Protein AF-A0A3R7AUS9-F1 (afdb_monomer_lite)

Secondary structure (DSSP, 8-state):
-----TT---EEEEEEETT-S--EEEEESSHHHHHHHHHHHT-S---TT--EEEEEETT---TTSPSEE---HHHHHHTTS-S-EEEEE-TTT--EEEEEEETTEEEEHHHHHHHHHHHHHHTS----------

Sequence (134 aa):
MLRIIDNMNKRGYFVHNSGEWCGFAVVATSAKEAKKIIHDSGELPVGDWSDIRAHWVRSAKVDDLPIGIVTDGRDALVRGIYGALEKYPCDECGKERDVICYNGRVLCSRCIEKEYRRHDMSSNSGSVTLERGD

Foldseek 3Di:
DDDPPQDLPKFWKFKDWVPDPDTFIFIDSDFVLRQVLCVVVCPDPDDPPTDIGIDTDHQFDPSPPDGHTDPPVLNCQLSPSDQWDAQDQFPPPRGGGIWHQDPSGTHDPVVVVVVVVVVVVVVPPPDDPDDDDD

Radius of gyration: 21.48 Å; chains: 1; bounding box: 40×29×88 Å

Structure (mmCIF, N/CA/C/O backbone):
data_AF-A0A3R7AUS9-F1
#
_entry.id   AF-A0A3R7AUS9-F1
#
loop_
_atom_site.group_PDB
_atom_site.id
_atom_site.type_symbol
_atom_site.label_atom_id
_atom_site.label_alt_id
_atom_site.label_comp_id
_atom_site.label_asym_id
_atom_site.label_entity_id
_atom_site.label_seq_id
_atom_site.pdbx_PDB_ins_code
_atom_site.Cartn_x
_atom_site.Cartn_y
_atom_site.Cartn_z
_atom_site.occupancy
_atom_site.B_iso_or_equiv
_atom_site.auth_seq_id
_atom_site.auth_comp_id
_atom_site.auth_asym_id
_atom_site.auth_atom_id
_atom_site.pdbx_PDB_model_num
ATOM 1 N N . MET A 1 1 ? -25.673 -17.881 13.064 1.00 43.53 1 MET A N 1
ATOM 2 C CA . MET A 1 1 ? -25.590 -16.443 13.400 1.00 43.53 1 MET A CA 1
ATOM 3 C C . MET A 1 1 ? -24.328 -15.888 12.736 1.00 43.53 1 MET A C 1
ATOM 5 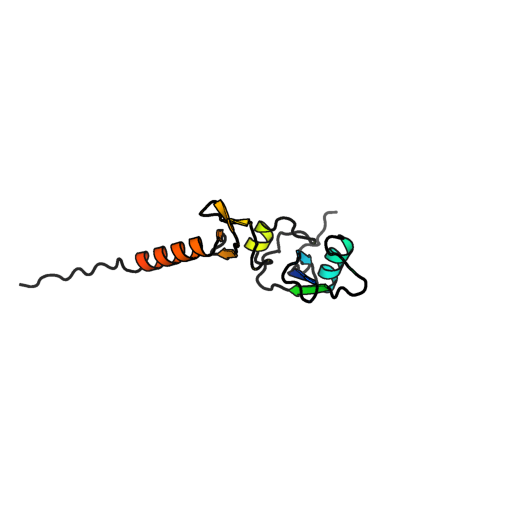O O . MET A 1 1 ? -23.271 -15.883 13.350 1.00 43.53 1 MET A O 1
ATOM 9 N N . LEU A 1 2 ? -24.398 -15.572 11.437 1.00 42.38 2 LEU A N 1
ATOM 10 C CA . LEU A 1 2 ? -23.257 -15.123 10.626 1.00 42.38 2 LEU A CA 1
ATOM 11 C C . LEU A 1 2 ? -23.404 -13.626 10.340 1.00 42.38 2 LEU A C 1
ATOM 13 O O . LEU A 1 2 ? -24.501 -13.132 10.097 1.00 42.38 2 LEU A O 1
ATOM 17 N N . ARG A 1 3 ? -22.289 -12.927 10.528 1.00 42.94 3 ARG A N 1
ATOM 18 C CA . ARG A 1 3 ? -22.152 -11.502 10.825 1.00 42.94 3 ARG A CA 1
ATOM 19 C C . ARG A 1 3 ? -22.544 -10.620 9.639 1.00 42.94 3 ARG A C 1
ATOM 21 O O . ARG A 1 3 ? -21.791 -10.526 8.682 1.00 42.94 3 ARG A O 1
ATOM 28 N N . ILE A 1 4 ? -23.647 -9.888 9.778 1.00 48.06 4 ILE A N 1
ATOM 29 C CA . ILE A 1 4 ? -23.883 -8.638 9.046 1.00 48.06 4 ILE A CA 1
ATOM 30 C C . ILE A 1 4 ? -22.972 -7.580 9.691 1.00 48.06 4 ILE A C 1
ATOM 32 O O . ILE A 1 4 ? -23.392 -6.807 10.545 1.00 48.06 4 ILE A O 1
ATOM 36 N N . ILE A 1 5 ? -21.681 -7.621 9.365 1.00 53.09 5 ILE A N 1
ATOM 37 C CA . ILE A 1 5 ? -20.767 -6.473 9.502 1.00 53.09 5 ILE A CA 1
ATOM 38 C C . ILE A 1 5 ? -20.215 -6.178 8.096 1.00 53.09 5 ILE A C 1
ATOM 40 O O . ILE A 1 5 ? -19.044 -5.876 7.900 1.00 53.09 5 ILE A O 1
ATOM 44 N N . ASP A 1 6 ? -21.071 -6.338 7.087 1.00 52.19 6 ASP A N 1
ATOM 45 C CA . ASP A 1 6 ? -20.825 -5.854 5.737 1.00 52.19 6 ASP A CA 1
ATOM 46 C C . ASP A 1 6 ? -21.087 -4.343 5.724 1.00 52.19 6 ASP A C 1
ATOM 48 O O . ASP A 1 6 ? -22.127 -3.880 6.192 1.00 52.19 6 ASP A O 1
ATOM 52 N N . ASN A 1 7 ? -20.124 -3.581 5.199 1.00 51.94 7 ASN A N 1
ATOM 53 C CA . ASN A 1 7 ? -20.103 -2.116 5.067 1.00 51.94 7 ASN A CA 1
ATOM 54 C C . ASN A 1 7 ? -19.788 -1.263 6.308 1.00 51.94 7 ASN A C 1
ATOM 56 O O . ASN A 1 7 ? -20.252 -0.126 6.426 1.00 51.94 7 ASN A O 1
ATOM 60 N N . MET A 1 8 ? -18.867 -1.700 7.173 1.00 64.81 8 MET A N 1
ATOM 61 C CA . MET A 1 8 ? -18.035 -0.681 7.831 1.00 64.81 8 MET A CA 1
ATOM 62 C C . MET A 1 8 ? -17.191 0.001 6.746 1.00 64.81 8 MET A C 1
ATOM 64 O O . MET A 1 8 ? -16.596 -0.682 5.920 1.00 64.81 8 MET A O 1
ATOM 68 N N . ASN A 1 9 ? -17.198 1.335 6.710 1.00 84.56 9 ASN A N 1
ATOM 69 C CA . ASN A 1 9 ? -16.582 2.173 5.673 1.00 84.56 9 ASN A CA 1
ATOM 70 C C . ASN A 1 9 ? -15.042 2.020 5.690 1.00 84.56 9 ASN A C 1
ATOM 72 O O . ASN A 1 9 ? -14.335 2.862 6.252 1.00 84.56 9 ASN A O 1
ATOM 76 N N . LYS A 1 10 ? -14.542 0.891 5.167 1.00 93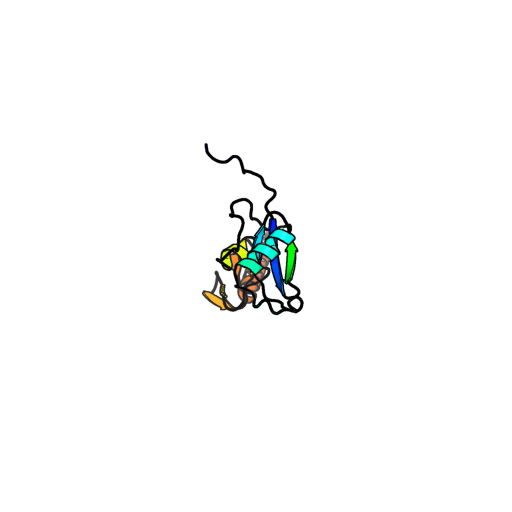.31 10 LYS A N 1
ATOM 77 C CA . LYS A 1 10 ? -13.123 0.524 5.112 1.00 93.31 10 LYS A CA 1
ATOM 78 C C . LYS A 1 10 ? -12.386 1.478 4.184 1.00 93.31 10 LYS A C 1
ATOM 80 O O . LYS A 1 10 ? -12.898 1.906 3.156 1.00 93.31 10 LYS A O 1
ATOM 85 N N . ARG A 1 11 ? -11.168 1.833 4.573 1.00 96.44 11 ARG A N 1
ATOM 86 C CA . ARG A 1 11 ? -10.311 2.786 3.871 1.00 96.44 11 ARG A CA 1
ATOM 87 C C . ARG A 1 11 ? -8.876 2.285 3.902 1.00 96.44 11 ARG A C 1
ATOM 89 O O . ARG A 1 11 ? -8.439 1.708 4.898 1.00 96.44 11 ARG A O 1
ATOM 96 N N . GLY A 1 12 ? -8.152 2.528 2.813 1.00 97.06 12 GLY A N 1
ATOM 97 C CA . GLY A 1 12 ? -6.717 2.284 2.737 1.00 97.06 12 GLY A CA 1
ATOM 98 C C . GLY A 1 12 ? -5.942 3.441 3.358 1.00 97.06 12 GLY A C 1
ATOM 99 O O . GLY A 1 12 ? -6.141 4.600 2.994 1.00 97.06 12 GLY A O 1
ATOM 100 N N . TYR A 1 13 ? -5.054 3.129 4.288 1.00 97.50 13 TYR A N 1
ATOM 101 C CA . TYR A 1 13 ? -4.158 4.069 4.935 1.00 97.50 13 TYR A CA 1
ATOM 102 C C . TYR A 1 13 ? -2.709 3.680 4.664 1.00 97.50 13 TYR A C 1
ATOM 104 O O . TYR A 1 13 ? -2.351 2.510 4.750 1.00 97.50 13 TYR A O 1
ATOM 112 N N . PHE A 1 14 ? -1.874 4.675 4.392 1.00 96.75 14 PHE A N 1
ATOM 113 C CA . PHE A 1 14 ? -0.426 4.538 4.469 1.00 96.75 14 PHE A CA 1
ATOM 114 C C . PHE A 1 14 ? 0.037 5.078 5.821 1.00 96.75 14 PHE A C 1
ATOM 116 O O . PHE A 1 14 ? -0.211 6.246 6.142 1.00 96.75 14 PHE A O 1
ATOM 123 N N . VAL A 1 15 ? 0.639 4.221 6.641 1.00 95.12 15 VAL A N 1
ATOM 124 C CA . VAL A 1 15 ? 1.055 4.541 8.010 1.00 95.12 15 VAL A CA 1
ATOM 125 C C . VAL A 1 15 ? 2.574 4.555 8.094 1.00 95.12 15 VAL A C 1
ATOM 127 O O . VAL A 1 15 ? 3.216 3.589 7.706 1.00 95.12 15 VAL A O 1
ATOM 130 N N . HIS A 1 16 ? 3.154 5.635 8.602 1.00 92.56 16 HIS A N 1
ATOM 131 C CA . HIS A 1 16 ? 4.603 5.830 8.627 1.00 92.56 16 HIS A CA 1
ATOM 132 C C . HIS A 1 16 ? 5.024 6.703 9.812 1.00 92.56 16 HIS A C 1
ATOM 134 O O . HIS A 1 16 ? 4.203 7.446 10.360 1.00 92.56 16 HIS A O 1
ATOM 140 N N . ASN A 1 17 ? 6.300 6.660 10.191 1.00 89.69 17 ASN A N 1
ATOM 141 C CA . ASN A 1 17 ? 6.849 7.639 11.126 1.00 89.69 17 ASN A CA 1
ATOM 142 C C . ASN A 1 17 ? 6.998 9.004 10.443 1.00 89.69 17 ASN A C 1
ATOM 144 O O . ASN A 1 17 ? 7.323 9.114 9.256 1.00 89.69 17 ASN A O 1
ATOM 148 N N . SER A 1 18 ? 6.777 10.078 11.196 1.00 86.62 18 SER A N 1
ATOM 149 C CA . SER A 1 18 ? 7.051 11.431 10.723 1.00 86.62 18 SER A CA 1
ATOM 150 C C . SER A 1 18 ? 8.521 11.575 10.326 1.00 86.62 18 SER A C 1
ATOM 152 O O . SER A 1 18 ? 9.410 11.375 11.146 1.00 86.62 18 SER A O 1
ATOM 154 N N . GLY A 1 19 ? 8.768 11.976 9.078 1.00 81.12 19 GLY A N 1
ATOM 155 C CA . GLY A 1 19 ? 10.117 12.142 8.529 1.00 81.12 19 GLY A CA 1
ATOM 156 C C . GLY A 1 19 ? 10.644 10.922 7.772 1.00 81.12 19 GLY A C 1
ATOM 157 O O . GLY A 1 19 ? 11.627 11.059 7.051 1.00 81.12 19 GLY A O 1
ATOM 158 N N . GLU A 1 20 ? 9.969 9.775 7.856 1.00 84.38 20 GLU A N 1
ATOM 159 C CA . GLU A 1 20 ? 10.294 8.591 7.060 1.00 84.38 20 GLU A CA 1
ATOM 160 C C . GLU A 1 20 ? 9.456 8.534 5.779 1.00 84.38 20 GLU A C 1
ATOM 162 O O . GLU A 1 20 ? 8.302 8.972 5.739 1.00 84.38 20 GLU A O 1
ATOM 167 N N . TRP A 1 21 ? 10.068 8.012 4.715 1.00 80.81 21 TRP A N 1
ATOM 168 C CA . TRP A 1 21 ? 9.421 7.803 3.413 1.00 80.81 21 TRP A CA 1
ATOM 169 C C . TRP A 1 21 ? 8.904 6.369 3.245 1.00 80.81 21 TRP A C 1
ATOM 171 O O . TRP A 1 21 ? 8.093 6.107 2.359 1.00 80.81 21 TRP A O 1
ATOM 181 N N . CYS A 1 22 ? 9.352 5.451 4.104 1.00 85.19 22 CYS A N 1
ATOM 182 C CA . CYS A 1 22 ? 8.855 4.086 4.197 1.00 85.19 22 CYS A CA 1
ATOM 183 C C . CYS A 1 22 ? 7.721 3.985 5.227 1.00 85.19 22 CYS A C 1
ATOM 185 O O . CYS A 1 22 ? 7.581 4.817 6.123 1.00 85.19 22 CYS A O 1
ATOM 187 N N . GLY A 1 23 ? 6.878 2.970 5.074 1.00 92.38 23 GLY A N 1
ATOM 188 C CA . GLY A 1 23 ? 5.717 2.769 5.926 1.00 92.38 23 GLY A CA 1
ATOM 189 C C . GLY A 1 23 ? 4.937 1.525 5.530 1.00 92.38 23 GLY A C 1
ATOM 190 O O . GLY A 1 23 ? 5.385 0.729 4.708 1.00 92.38 23 GLY A O 1
ATOM 191 N N . PHE A 1 24 ? 3.752 1.387 6.108 1.00 95.44 24 PHE A N 1
ATOM 192 C CA . PHE A 1 24 ? 2.916 0.201 6.015 1.00 95.44 24 PHE A CA 1
ATOM 193 C C . PHE A 1 24 ? 1.559 0.524 5.399 1.00 95.44 24 PHE A C 1
ATOM 195 O O . PHE A 1 24 ? 0.927 1.535 5.718 1.00 95.44 24 PHE A O 1
ATOM 202 N N . ALA A 1 25 ? 1.092 -0.368 4.533 1.00 97.25 25 ALA A N 1
ATOM 203 C CA . ALA A 1 25 ? -0.259 -0.353 4.002 1.00 97.25 25 ALA A CA 1
ATOM 204 C C . ALA A 1 25 ? -1.222 -0.983 5.013 1.00 97.25 25 ALA A C 1
ATOM 206 O O . ALA A 1 25 ? -1.039 -2.121 5.441 1.00 97.25 25 ALA A O 1
ATOM 207 N N . VAL A 1 26 ? -2.264 -0.245 5.388 1.00 97.44 26 VAL A N 1
ATOM 208 C CA . VAL A 1 26 ? -3.216 -0.649 6.427 1.00 97.44 26 VAL A CA 1
ATOM 209 C C . VAL A 1 26 ? -4.638 -0.423 5.948 1.00 97.44 26 VAL A C 1
ATOM 211 O O . VAL A 1 26 ? -4.975 0.649 5.453 1.00 97.44 26 VAL A O 1
ATOM 214 N N . VAL A 1 27 ? -5.502 -1.408 6.146 1.00 97.50 27 VAL A N 1
ATOM 215 C CA . VAL A 1 27 ? -6.946 -1.274 5.951 1.00 97.50 27 VAL A CA 1
ATOM 216 C C . VAL A 1 27 ? -7.588 -1.047 7.310 1.00 97.50 27 VAL A C 1
ATOM 218 O O . VAL A 1 27 ? -7.419 -1.849 8.225 1.00 97.50 27 VAL A O 1
ATOM 221 N N . ALA A 1 28 ? -8.324 0.053 7.453 1.00 97.06 28 ALA A N 1
ATOM 222 C CA . ALA A 1 28 ? -9.010 0.409 8.693 1.00 97.06 28 ALA A CA 1
ATOM 223 C C . ALA A 1 28 ? -10.256 1.257 8.409 1.00 97.06 28 ALA A C 1
ATOM 225 O O . ALA A 1 28 ? -10.456 1.757 7.304 1.00 97.06 28 ALA A O 1
ATOM 226 N N . THR A 1 29 ? -11.095 1.467 9.417 1.00 95.88 29 THR A N 1
ATOM 227 C CA . THR A 1 29 ? -12.270 2.353 9.348 1.00 95.88 29 THR A CA 1
ATOM 228 C C . THR A 1 29 ? -11.926 3.812 9.659 1.00 95.88 29 THR A C 1
ATOM 230 O O . THR A 1 29 ? -12.680 4.732 9.330 1.00 95.88 29 THR A O 1
ATOM 233 N N . SER A 1 30 ? -10.771 4.058 10.286 1.00 96.19 30 SER A N 1
ATOM 234 C CA . SER A 1 30 ? -10.305 5.396 10.649 1.00 96.19 30 SER A CA 1
ATOM 235 C C . SER A 1 30 ? -8.781 5.481 10.739 1.00 96.19 30 SER A C 1
ATOM 237 O O . SER A 1 30 ? -8.096 4.483 10.958 1.00 96.19 30 SER A O 1
ATOM 239 N N . ALA A 1 31 ? -8.242 6.702 10.665 1.00 96.12 31 ALA A N 1
ATOM 240 C CA . ALA A 1 31 ? -6.808 6.940 10.844 1.00 96.12 31 ALA A CA 1
ATOM 241 C C . ALA A 1 31 ? -6.322 6.531 12.246 1.00 96.12 31 ALA A C 1
ATOM 243 O O . ALA A 1 31 ? -5.217 6.018 12.391 1.00 96.12 31 ALA A O 1
ATOM 244 N N . LYS A 1 32 ? -7.151 6.735 13.281 1.00 95.56 32 LYS A N 1
ATOM 245 C CA . LYS A 1 32 ? -6.830 6.340 14.661 1.00 95.56 32 LYS A CA 1
ATOM 246 C C . LYS A 1 32 ? -6.682 4.823 14.783 1.00 95.56 32 LYS A C 1
ATOM 248 O O . LYS A 1 32 ? -5.744 4.357 15.418 1.00 95.56 32 LYS A O 1
ATOM 253 N N . GLU A 1 33 ? -7.587 4.073 14.161 1.00 96.25 33 GLU A N 1
ATOM 254 C CA . GLU A 1 33 ? -7.513 2.612 14.119 1.00 96.25 33 GLU A CA 1
ATOM 255 C C . GLU A 1 33 ? -6.295 2.133 13.322 1.00 96.25 33 GLU A C 1
ATOM 257 O O . GLU A 1 33 ? -5.572 1.272 13.807 1.00 96.25 33 GLU A O 1
ATOM 262 N N . ALA A 1 34 ? -5.996 2.746 12.171 1.00 96.12 34 ALA A N 1
ATOM 263 C CA . ALA A 1 34 ? -4.816 2.394 11.379 1.00 96.12 34 ALA A CA 1
ATOM 264 C C . ALA A 1 34 ? -3.505 2.553 12.172 1.00 96.12 34 ALA A C 1
ATOM 266 O O . ALA A 1 34 ? -2.668 1.652 12.171 1.00 96.12 34 ALA A O 1
ATOM 267 N N . LYS A 1 35 ? -3.347 3.668 12.905 1.00 94.25 35 LYS A N 1
ATOM 268 C CA . LYS A 1 35 ? -2.190 3.879 13.793 1.00 94.25 35 LYS A CA 1
ATOM 269 C C . LYS A 1 35 ? -2.118 2.822 14.893 1.00 94.25 35 LYS A C 1
ATOM 271 O O . LYS A 1 35 ? -1.038 2.314 15.169 1.00 94.25 35 LYS A O 1
ATOM 276 N N . LYS A 1 36 ? -3.263 2.491 15.502 1.00 93.62 36 LYS A N 1
ATOM 277 C CA . LYS A 1 36 ? -3.347 1.468 16.549 1.00 93.62 36 LYS A CA 1
ATOM 278 C C . LYS A 1 36 ? -2.925 0.092 16.027 1.00 93.62 36 LYS A C 1
ATOM 280 O O . LYS A 1 36 ? -2.124 -0.557 16.678 1.00 93.62 36 LYS A O 1
ATOM 285 N N . ILE A 1 37 ? -3.411 -0.323 14.855 1.00 94.56 37 ILE A N 1
ATOM 286 C CA . ILE A 1 37 ? -3.051 -1.613 14.238 1.00 94.56 37 ILE A CA 1
ATOM 287 C C . ILE A 1 37 ? -1.532 -1.737 14.086 1.00 94.56 37 ILE A C 1
ATOM 289 O O . ILE A 1 37 ? -0.962 -2.758 14.452 1.00 94.56 37 ILE A O 1
ATOM 293 N N . ILE A 1 38 ? -0.874 -0.692 13.580 1.00 92.69 38 ILE A N 1
ATOM 294 C CA . ILE A 1 38 ? 0.582 -0.707 13.401 1.00 92.69 38 ILE A CA 1
ATOM 295 C C . ILE A 1 38 ? 1.319 -0.694 14.733 1.00 92.69 38 ILE A C 1
ATOM 297 O O . ILE A 1 38 ? 2.239 -1.483 14.922 1.00 92.69 38 ILE A O 1
ATOM 301 N N . HIS A 1 39 ? 0.892 0.148 15.670 1.00 89.12 39 HIS A N 1
ATOM 302 C CA . HIS A 1 39 ? 1.462 0.176 17.011 1.00 89.12 39 HIS A CA 1
ATOM 303 C C . HIS A 1 39 ? 1.390 -1.203 17.690 1.00 89.12 39 HIS A C 1
ATOM 305 O O . HIS A 1 39 ? 2.389 -1.693 18.205 1.00 89.12 39 HIS A O 1
ATOM 311 N N . ASP A 1 40 ? 0.229 -1.858 17.633 1.00 90.69 40 ASP A N 1
ATOM 312 C CA . ASP A 1 40 ? -0.006 -3.158 18.270 1.00 90.69 40 ASP A CA 1
ATOM 313 C C . ASP A 1 40 ? 0.714 -4.313 17.545 1.00 90.69 40 ASP A C 1
ATOM 315 O O . ASP A 1 40 ? 0.952 -5.358 18.148 1.00 90.69 40 ASP A O 1
ATOM 319 N N . SER A 1 41 ? 1.077 -4.142 16.268 1.00 88.94 41 SER A N 1
ATOM 320 C CA . SER A 1 41 ? 1.818 -5.152 15.499 1.00 88.94 41 SER A CA 1
ATOM 321 C C . SER A 1 41 ? 3.297 -5.261 15.875 1.00 88.94 41 SER A C 1
ATOM 323 O O . SER A 1 41 ? 3.901 -6.307 15.657 1.00 88.94 41 SER A O 1
ATOM 325 N N . GLY A 1 42 ? 3.889 -4.191 16.419 1.00 83.88 42 GLY A N 1
ATOM 326 C CA . GLY A 1 42 ? 5.328 -4.116 16.694 1.00 83.88 42 GLY A CA 1
ATOM 327 C C . GLY A 1 42 ? 6.224 -3.977 15.453 1.00 83.88 42 GLY A C 1
ATOM 328 O O . GLY A 1 42 ? 7.442 -3.969 15.597 1.00 83.88 42 GLY A O 1
ATOM 329 N N . GLU A 1 43 ? 5.651 -3.846 14.252 1.00 79.44 43 GLU A N 1
ATOM 330 C CA . GLU A 1 43 ? 6.393 -3.723 12.985 1.00 79.44 43 GLU A CA 1
ATOM 331 C C . GLU A 1 43 ? 7.119 -2.374 12.838 1.00 79.44 43 GLU A C 1
ATOM 333 O O . GLU A 1 43 ? 8.149 -2.279 12.170 1.00 79.44 43 GLU A O 1
ATOM 338 N N . LEU A 1 44 ? 6.605 -1.313 13.476 1.00 73.94 44 LEU A N 1
ATOM 339 C CA . LEU A 1 44 ? 7.316 -0.039 13.581 1.00 73.94 44 LEU A CA 1
ATOM 340 C C . LEU A 1 44 ? 8.108 0.016 14.891 1.00 73.94 44 LEU A C 1
ATOM 342 O O . LEU A 1 44 ? 7.529 -0.236 15.949 1.00 73.94 44 LEU A O 1
ATOM 346 N N . PRO A 1 45 ? 9.388 0.435 14.868 1.00 67.00 45 PRO A N 1
ATOM 347 C CA . PRO A 1 45 ? 10.103 0.784 16.085 1.00 67.00 45 PRO A CA 1
ATOM 348 C C . PRO A 1 45 ? 9.456 2.035 16.693 1.00 67.00 45 PRO A C 1
ATOM 350 O O . PRO A 1 45 ? 9.704 3.171 16.281 1.00 67.00 45 PRO A O 1
ATOM 353 N N . VAL A 1 46 ? 8.570 1.819 17.662 1.00 63.84 46 VAL A N 1
ATOM 354 C CA . VAL A 1 46 ? 7.933 2.893 18.420 1.00 63.84 46 VAL A CA 1
ATOM 355 C C . VAL A 1 46 ? 8.870 3.254 19.569 1.00 63.84 46 VAL A C 1
ATOM 357 O O . VAL A 1 46 ? 8.899 2.582 20.596 1.00 63.84 46 VAL A O 1
ATOM 360 N N . GLY A 1 47 ? 9.695 4.281 19.377 1.00 64.50 47 GLY A N 1
ATOM 361 C CA . GLY A 1 47 ? 10.350 4.950 20.496 1.00 64.50 47 GLY A CA 1
ATOM 362 C C . GLY A 1 47 ? 9.370 5.901 21.180 1.00 64.50 47 GLY A C 1
ATOM 363 O O . GLY A 1 47 ? 8.372 6.303 20.579 1.00 64.50 47 GLY A O 1
ATOM 364 N N . ASP A 1 48 ? 9.693 6.339 22.399 1.00 59.09 48 ASP A N 1
ATOM 365 C CA . ASP A 1 48 ? 8.878 7.294 23.177 1.00 59.09 48 ASP A CA 1
ATOM 366 C C . ASP A 1 48 ? 8.597 8.626 22.439 1.00 59.09 48 ASP A C 1
ATOM 368 O O . ASP A 1 48 ? 7.729 9.399 22.840 1.00 59.09 48 ASP A O 1
ATOM 372 N N . TRP A 1 49 ? 9.309 8.883 21.335 1.00 64.44 49 TRP A N 1
ATOM 373 C CA . TRP A 1 49 ? 9.218 10.087 20.505 1.00 64.44 49 TRP A CA 1
ATOM 374 C C . TRP A 1 49 ? 8.706 9.833 19.074 1.00 64.44 49 TRP A C 1
ATOM 376 O O . TRP A 1 49 ? 8.745 10.744 18.246 1.00 64.44 49 TRP A O 1
ATOM 386 N N . SER A 1 50 ? 8.246 8.621 18.746 1.00 74.56 50 SER A N 1
ATOM 387 C CA . SER A 1 50 ? 7.797 8.289 17.386 1.00 74.56 50 SER A CA 1
ATOM 388 C C . SER A 1 50 ? 6.419 8.900 17.076 1.00 74.56 50 SER A C 1
ATOM 390 O O . SER A 1 50 ? 5.385 8.416 17.537 1.00 74.56 50 SER A O 1
ATOM 392 N N . ASP A 1 51 ? 6.379 9.954 16.250 1.00 86.81 51 ASP A N 1
ATOM 393 C CA . ASP A 1 51 ? 5.131 10.520 15.704 1.00 86.81 51 ASP A CA 1
ATOM 394 C C . ASP A 1 51 ? 4.629 9.671 14.525 1.00 86.81 51 ASP A C 1
ATOM 396 O O . ASP A 1 51 ? 4.993 9.901 13.369 1.00 86.81 51 ASP A O 1
ATOM 400 N N . ILE A 1 52 ? 3.786 8.676 14.815 1.00 90.38 52 ILE A N 1
ATOM 401 C CA . ILE A 1 52 ? 3.156 7.839 13.787 1.00 90.38 52 ILE A CA 1
ATOM 402 C C . ILE A 1 52 ? 2.062 8.639 13.072 1.00 90.38 52 ILE A C 1
ATOM 404 O O . ILE A 1 52 ? 1.086 9.103 13.676 1.00 90.38 52 ILE A O 1
ATOM 408 N N . ARG A 1 53 ? 2.157 8.728 11.747 1.00 93.38 53 ARG A N 1
ATOM 409 C CA . ARG A 1 53 ? 1.187 9.374 10.858 1.00 93.38 53 ARG A CA 1
ATOM 410 C C . ARG A 1 53 ? 0.438 8.335 10.044 1.00 93.38 53 ARG A C 1
ATOM 412 O O . ARG A 1 53 ? 0.987 7.312 9.674 1.00 93.38 53 ARG A O 1
ATOM 419 N N . ALA A 1 54 ? -0.835 8.609 9.778 1.00 95.81 54 ALA A N 1
ATOM 420 C CA . ALA A 1 54 ? -1.680 7.769 8.939 1.00 95.81 54 ALA A CA 1
ATOM 421 C C . ALA A 1 54 ? -2.337 8.648 7.878 1.00 95.81 54 ALA A C 1
ATOM 423 O O . ALA A 1 54 ? -3.122 9.542 8.205 1.00 95.81 54 ALA A O 1
ATOM 424 N N . HIS A 1 55 ? -2.008 8.395 6.616 1.00 96.00 55 HIS A N 1
ATOM 425 C CA . HIS A 1 55 ? -2.546 9.112 5.472 1.00 96.00 55 HIS A CA 1
ATOM 426 C C . HIS A 1 55 ? -3.624 8.274 4.788 1.00 96.00 55 HIS A C 1
ATOM 428 O O . HIS A 1 55 ? -3.368 7.140 4.400 1.00 96.00 55 HIS A O 1
ATOM 434 N N . TRP A 1 56 ? -4.833 8.817 4.641 1.00 96.62 56 TRP A N 1
ATOM 435 C CA . TRP A 1 56 ? -5.902 8.141 3.904 1.00 96.62 56 TRP A CA 1
ATOM 436 C C . TRP A 1 56 ? -5.671 8.267 2.399 1.00 96.62 56 TRP A C 1
ATOM 438 O O . TRP A 1 56 ? -5.728 9.370 1.854 1.00 96.62 56 TRP A O 1
ATOM 448 N N . VAL A 1 57 ? -5.508 7.133 1.722 1.00 96.56 57 VAL A N 1
ATOM 449 C CA . VAL A 1 57 ? -5.395 7.083 0.266 1.00 96.56 57 VAL A CA 1
ATOM 450 C C . VAL A 1 57 ? -6.782 6.873 -0.342 1.00 96.56 57 VAL A C 1
ATOM 452 O O . VAL A 1 57 ? -7.329 5.773 -0.343 1.00 96.56 57 VAL A O 1
ATOM 455 N N . ARG A 1 58 ? -7.392 7.959 -0.832 1.00 94.75 58 ARG A N 1
ATOM 456 C CA . ARG A 1 58 ? -8.804 7.975 -1.268 1.00 94.75 58 ARG A CA 1
ATOM 457 C C . ARG A 1 58 ? -9.111 7.054 -2.447 1.00 94.75 58 ARG A C 1
ATOM 459 O O . ARG A 1 58 ? -10.230 6.573 -2.549 1.00 94.75 58 ARG A O 1
ATOM 466 N N . SER A 1 59 ? -8.143 6.844 -3.332 1.00 93.62 59 SER A N 1
ATOM 467 C CA . SER A 1 59 ? -8.276 5.994 -4.519 1.00 93.62 59 SER A CA 1
ATOM 468 C C . SER A 1 59 ? -7.945 4.524 -4.257 1.00 93.62 59 SER A C 1
ATOM 470 O O . SER A 1 59 ? -7.996 3.727 -5.193 1.00 93.62 59 SER A O 1
ATOM 472 N N . ALA A 1 60 ? -7.570 4.163 -3.025 1.00 95.06 60 ALA A N 1
ATOM 473 C CA . ALA A 1 60 ? -7.174 2.801 -2.710 1.00 95.06 60 ALA A CA 1
ATOM 474 C C . ALA A 1 60 ? -8.365 1.834 -2.761 1.00 95.06 60 ALA A C 1
ATOM 476 O O . ALA A 1 60 ? -9.421 2.102 -2.187 1.00 95.06 60 ALA A O 1
ATOM 477 N N . LYS A 1 61 ? -8.172 0.684 -3.411 1.00 95.19 61 LYS A N 1
ATOM 478 C CA . LYS A 1 61 ? -9.194 -0.362 -3.577 1.00 95.19 61 LYS A CA 1
ATOM 479 C C . LYS A 1 61 ? -9.053 -1.421 -2.482 1.00 95.19 61 LYS A C 1
ATOM 481 O O . LYS A 1 61 ? -8.182 -2.285 -2.574 1.00 95.19 61 LYS A O 1
ATOM 486 N N . VAL A 1 62 ? -9.880 -1.341 -1.438 1.00 95.56 62 VAL A N 1
ATOM 487 C CA . VAL A 1 62 ? -9.733 -2.165 -0.216 1.00 95.56 62 VAL A CA 1
ATOM 488 C C . VAL A 1 62 ? -11.023 -2.844 0.254 1.00 95.56 62 VAL A C 1
ATOM 490 O O . VAL A 1 62 ? -11.055 -3.430 1.336 1.00 95.56 62 VAL A O 1
ATOM 493 N N . ASP A 1 63 ? -12.100 -2.756 -0.525 1.00 92.50 63 ASP A N 1
ATOM 494 C CA . ASP A 1 63 ? -13.435 -3.206 -0.109 1.00 92.50 63 ASP A CA 1
ATOM 495 C C . ASP A 1 63 ? -13.508 -4.715 0.157 1.00 92.50 63 ASP A C 1
ATOM 497 O O . ASP A 1 63 ? -14.273 -5.160 1.008 1.00 92.50 63 ASP A O 1
ATOM 501 N N . ASP A 1 64 ? -12.669 -5.503 -0.503 1.00 93.00 64 ASP A N 1
ATOM 502 C CA . ASP A 1 64 ? -12.544 -6.954 -0.348 1.00 93.00 64 ASP A CA 1
ATOM 503 C C . ASP A 1 64 ? -11.485 -7.373 0.688 1.00 93.00 64 ASP A C 1
ATOM 505 O O . ASP A 1 64 ? -11.442 -8.535 1.085 1.00 93.00 64 ASP A O 1
ATOM 509 N N . LEU A 1 65 ? -10.662 -6.443 1.184 1.00 93.62 65 LEU A N 1
ATOM 510 C CA . LEU A 1 65 ? -9.613 -6.750 2.159 1.00 93.62 65 LEU A CA 1
ATOM 511 C C . LEU A 1 65 ? -10.129 -6.742 3.607 1.00 93.62 65 LEU A C 1
ATOM 513 O O . LEU A 1 65 ? -10.992 -5.925 3.954 1.00 93.62 65 LEU A O 1
ATOM 517 N N . PRO A 1 66 ? -9.598 -7.601 4.495 1.00 94.88 66 PRO A N 1
ATOM 518 C CA . PRO A 1 66 ? -9.872 -7.505 5.925 1.00 94.88 66 PRO A CA 1
ATOM 519 C C . PRO A 1 66 ? -9.239 -6.239 6.525 1.00 94.88 66 PRO A C 1
ATOM 521 O O . PRO A 1 66 ? -8.270 -5.704 5.993 1.00 94.88 66 PRO A O 1
ATOM 524 N N . ILE A 1 67 ? -9.770 -5.774 7.660 1.00 95.56 67 ILE A N 1
ATOM 525 C CA . ILE A 1 67 ? -9.099 -4.754 8.482 1.00 95.56 67 ILE A CA 1
ATOM 526 C C . ILE A 1 67 ? -7.792 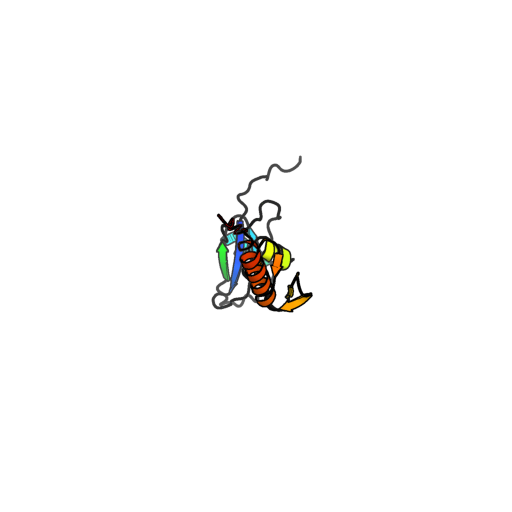-5.350 9.013 1.00 95.56 67 ILE A C 1
ATOM 528 O O . ILE A 1 67 ? -7.795 -6.461 9.544 1.00 95.56 67 ILE A O 1
ATOM 532 N N . GLY A 1 68 ? -6.691 -4.614 8.885 1.00 96.06 68 GLY A N 1
ATOM 533 C CA . GLY A 1 68 ? -5.361 -5.091 9.253 1.00 96.06 68 GLY A CA 1
ATOM 534 C C . GLY A 1 68 ? -4.259 -4.542 8.354 1.00 96.06 68 GLY A C 1
ATOM 535 O O . GLY A 1 68 ? -4.489 -3.663 7.522 1.00 96.06 68 GLY A O 1
ATOM 536 N N . ILE A 1 69 ? -3.050 -5.066 8.539 1.00 96.44 69 ILE A N 1
ATOM 537 C CA . ILE A 1 69 ? -1.885 -4.753 7.704 1.00 96.44 69 ILE A CA 1
ATOM 538 C C . ILE A 1 69 ? -1.980 -5.557 6.407 1.00 96.44 69 ILE A C 1
ATOM 540 O O . ILE A 1 69 ? -2.258 -6.756 6.433 1.00 96.44 69 ILE A O 1
ATOM 544 N N . VAL A 1 70 ? -1.721 -4.906 5.275 1.00 96.31 70 VAL A N 1
ATOM 545 C CA . VAL A 1 70 ? -1.564 -5.584 3.985 1.00 96.31 70 VAL A CA 1
ATOM 546 C C . VAL A 1 70 ? -0.115 -6.047 3.876 1.00 96.31 70 VAL A C 1
ATOM 548 O O . VAL A 1 70 ? 0.789 -5.238 3.684 1.00 96.31 70 VAL A O 1
ATOM 551 N N . THR A 1 71 ? 0.109 -7.348 4.051 1.00 93.50 71 THR A N 1
ATOM 552 C CA . THR A 1 71 ? 1.457 -7.936 4.109 1.00 93.50 71 THR A CA 1
ATOM 553 C C . THR A 1 71 ? 2.086 -8.136 2.733 1.00 93.50 71 THR A C 1
ATOM 555 O O . THR A 1 71 ? 3.306 -8.065 2.600 1.00 93.50 71 THR A O 1
ATOM 558 N N . ASP A 1 72 ? 1.276 -8.352 1.695 1.00 95.06 72 ASP A N 1
ATOM 559 C CA . ASP A 1 72 ? 1.764 -8.409 0.321 1.00 95.06 72 ASP A CA 1
ATOM 560 C C . ASP A 1 72 ? 1.948 -6.987 -0.227 1.00 95.06 72 ASP A C 1
ATOM 562 O O . ASP A 1 72 ? 0.990 -6.288 -0.571 1.00 95.06 72 ASP A O 1
ATOM 566 N N . GLY A 1 73 ? 3.208 -6.558 -0.327 1.00 93.56 73 GLY A N 1
ATOM 567 C CA . GLY A 1 73 ? 3.543 -5.236 -0.844 1.00 93.56 73 GLY A CA 1
ATOM 568 C C . GLY A 1 73 ? 3.090 -5.016 -2.287 1.00 93.56 73 GLY A C 1
ATOM 569 O O . GLY A 1 73 ? 2.702 -3.902 -2.641 1.00 93.56 73 GLY A O 1
ATOM 570 N N . ARG A 1 74 ? 3.076 -6.066 -3.115 1.00 95.38 74 ARG A N 1
ATOM 571 C CA . ARG A 1 74 ? 2.622 -5.991 -4.507 1.00 95.38 74 ARG A CA 1
ATOM 572 C C . ARG A 1 74 ? 1.134 -5.724 -4.578 1.00 95.38 74 ARG A C 1
ATOM 574 O O . ARG A 1 74 ? 0.714 -4.852 -5.335 1.00 95.38 74 ARG A O 1
ATOM 581 N N . ASP A 1 75 ? 0.357 -6.447 -3.779 1.00 96.12 75 ASP A N 1
ATOM 582 C CA . ASP A 1 75 ? -1.084 -6.240 -3.677 1.00 96.12 75 ASP A CA 1
ATOM 583 C C . ASP A 1 75 ? -1.386 -4.822 -3.166 1.00 96.12 75 ASP A C 1
ATOM 585 O O . ASP A 1 75 ? -2.163 -4.088 -3.778 1.00 96.12 75 ASP A O 1
ATOM 589 N N . ALA A 1 76 ? -0.673 -4.364 -2.131 1.00 96.25 76 ALA A N 1
ATOM 590 C CA . ALA A 1 76 ? -0.784 -2.996 -1.623 1.00 96.25 76 ALA A CA 1
ATOM 591 C C . ALA A 1 76 ? -0.462 -1.921 -2.682 1.00 96.25 76 ALA A C 1
ATOM 593 O O . ALA A 1 76 ? -1.141 -0.890 -2.741 1.00 96.25 76 ALA A O 1
ATOM 594 N N . LEU A 1 77 ? 0.544 -2.154 -3.533 1.00 96.62 77 LEU A N 1
ATOM 595 C CA . LEU A 1 77 ? 0.906 -1.269 -4.645 1.00 96.62 77 LEU A CA 1
ATOM 596 C C . LEU A 1 77 ? -0.162 -1.268 -5.745 1.00 96.62 77 LEU A C 1
ATOM 598 O O . LEU A 1 77 ? -0.592 -0.204 -6.186 1.00 96.62 77 LEU A O 1
ATOM 602 N N . VAL A 1 78 ? -0.628 -2.443 -6.173 1.00 96.69 78 VAL A N 1
ATOM 603 C CA . VAL A 1 78 ? -1.653 -2.574 -7.224 1.00 96.69 78 VAL A CA 1
ATOM 604 C C . VAL A 1 78 ? -2.979 -1.954 -6.786 1.00 96.69 78 VAL A C 1
ATOM 606 O O . VAL A 1 78 ? -3.657 -1.300 -7.583 1.00 96.69 78 VAL A O 1
ATOM 609 N N . ARG A 1 79 ? -3.325 -2.089 -5.504 1.00 95.56 79 ARG A N 1
ATOM 610 C CA . ARG A 1 79 ? -4.501 -1.458 -4.893 1.00 95.56 79 ARG A CA 1
ATOM 611 C C . ARG A 1 79 ? -4.346 0.042 -4.687 1.00 95.56 79 ARG A C 1
ATOM 613 O O . ARG A 1 79 ? -5.338 0.694 -4.368 1.00 95.56 79 ARG A O 1
ATOM 620 N N . GLY A 1 80 ? -3.144 0.581 -4.883 1.00 95.56 80 GLY A N 1
ATOM 621 C CA . GLY A 1 80 ? -2.844 2.003 -4.797 1.00 95.56 80 GLY A CA 1
ATOM 622 C C . GLY A 1 80 ? -2.693 2.526 -3.373 1.00 95.56 80 GLY A C 1
ATOM 623 O O . GLY A 1 80 ? -2.844 3.724 -3.179 1.00 95.56 80 GLY A O 1
ATOM 624 N N . ILE A 1 81 ? -2.438 1.667 -2.377 1.00 96.31 81 ILE A N 1
ATOM 625 C CA . ILE A 1 81 ? -2.087 2.118 -1.019 1.00 96.31 81 ILE A CA 1
ATOM 626 C C . ILE A 1 81 ? -0.619 2.561 -0.989 1.00 96.31 81 ILE A C 1
ATOM 628 O O . ILE A 1 81 ? -0.301 3.597 -0.408 1.00 96.31 81 ILE A O 1
ATOM 632 N N . TYR A 1 82 ? 0.265 1.802 -1.644 1.00 96.06 82 TYR A N 1
ATOM 633 C CA . TYR A 1 82 ? 1.647 2.218 -1.883 1.00 96.06 82 TYR A CA 1
ATOM 634 C C . TYR A 1 82 ? 1.774 3.023 -3.173 1.00 96.06 82 TYR A C 1
ATOM 636 O O . TYR A 1 82 ? 1.101 2.745 -4.163 1.00 96.06 82 TYR A O 1
ATOM 644 N N . GLY A 1 83 ? 2.670 4.011 -3.156 1.00 92.88 83 GLY A N 1
ATOM 645 C CA . GLY A 1 83 ? 3.051 4.763 -4.354 1.00 92.88 83 GLY A CA 1
ATOM 646 C C . GLY A 1 83 ? 4.141 4.068 -5.173 1.00 92.88 83 GLY A C 1
ATOM 647 O O . GLY A 1 83 ? 4.129 4.147 -6.399 1.00 92.88 83 GLY A O 1
ATOM 648 N N . ALA A 1 84 ? 5.064 3.374 -4.503 1.00 94.81 84 ALA A N 1
ATOM 649 C CA . ALA A 1 84 ? 6.163 2.635 -5.115 1.00 94.81 84 ALA A CA 1
ATOM 650 C C . ALA A 1 84 ? 6.641 1.505 -4.189 1.00 94.81 84 ALA A C 1
ATOM 652 O O . ALA A 1 84 ? 6.379 1.532 -2.986 1.00 94.81 84 ALA A O 1
ATOM 653 N N . LEU A 1 85 ? 7.365 0.542 -4.755 1.00 95.00 85 LEU A N 1
ATOM 654 C CA . LEU A 1 85 ? 8.155 -0.444 -4.018 1.00 95.00 85 LEU A CA 1
ATOM 655 C C . LEU A 1 85 ? 9.602 -0.382 -4.497 1.00 95.00 85 LEU A C 1
ATOM 657 O O . LEU A 1 85 ? 9.843 -0.310 -5.703 1.00 95.00 85 LEU A O 1
ATOM 661 N N . GLU A 1 86 ? 10.548 -0.458 -3.569 1.00 94.06 86 GLU A N 1
ATOM 662 C CA . GLU A 1 86 ? 11.975 -0.552 -3.878 1.00 94.06 86 GLU A CA 1
ATOM 663 C C . GLU A 1 86 ? 12.403 -2.012 -4.040 1.00 94.06 86 GLU A C 1
ATOM 665 O O . GLU A 1 86 ? 11.873 -2.903 -3.375 1.00 94.06 86 GLU A O 1
ATOM 670 N N . LYS A 1 87 ? 13.398 -2.252 -4.905 1.00 94.06 87 LYS A N 1
ATOM 671 C CA . LYS A 1 87 ? 14.003 -3.583 -5.136 1.00 94.06 87 LYS A CA 1
ATOM 672 C C . LYS A 1 87 ? 12.973 -4.698 -5.364 1.00 94.06 87 LYS A C 1
ATOM 674 O O . LYS A 1 87 ? 13.152 -5.825 -4.918 1.00 94.06 87 LYS A O 1
ATOM 679 N N . TYR A 1 88 ? 11.904 -4.392 -6.087 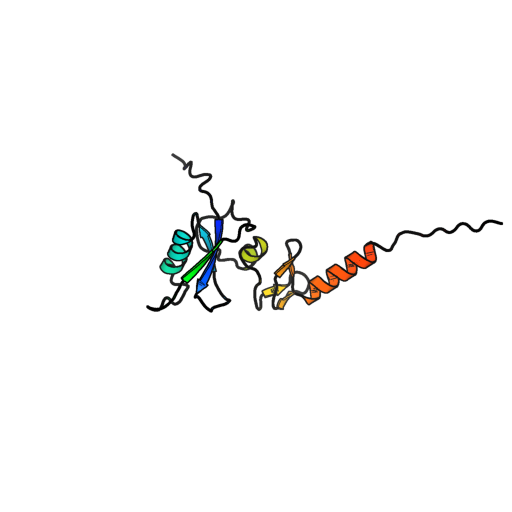1.00 96.12 88 TYR A N 1
ATOM 680 C CA . TYR A 1 88 ? 10.833 -5.340 -6.363 1.00 96.12 88 TYR A CA 1
ATOM 681 C C . TYR A 1 88 ? 10.880 -5.779 -7.838 1.00 96.12 88 TYR A C 1
ATOM 683 O O . TYR A 1 88 ? 11.273 -4.982 -8.702 1.00 96.12 88 TYR A O 1
ATOM 691 N N . PRO A 1 89 ? 10.538 -7.036 -8.174 1.00 96.81 89 PRO A N 1
ATOM 692 C CA . PRO A 1 89 ? 10.564 -7.508 -9.554 1.00 96.81 89 PRO A CA 1
ATOM 693 C C . PRO A 1 89 ? 9.551 -6.766 -10.436 1.00 96.81 89 PRO A C 1
ATOM 695 O O . PRO A 1 89 ? 8.358 -6.712 -10.147 1.00 96.81 89 PRO A O 1
ATOM 698 N N . CYS A 1 90 ? 10.038 -6.223 -11.552 1.00 97.31 90 CYS A N 1
ATOM 699 C CA . CYS A 1 90 ? 9.203 -5.644 -12.605 1.00 97.31 90 CYS A CA 1
ATOM 700 C C . CYS A 1 90 ? 8.516 -6.739 -13.438 1.00 97.31 90 CYS A C 1
ATOM 702 O O . CYS A 1 90 ? 9.194 -7.632 -13.943 1.00 97.31 90 CYS A O 1
ATOM 704 N N . ASP A 1 91 ? 7.216 -6.601 -13.697 1.00 96.25 91 ASP A N 1
ATOM 705 C CA . ASP A 1 91 ? 6.409 -7.579 -14.448 1.00 96.25 91 ASP A CA 1
ATOM 706 C C . ASP A 1 91 ? 6.850 -7.786 -15.894 1.00 96.25 91 ASP A C 1
ATOM 708 O O . ASP A 1 91 ? 6.575 -8.824 -16.486 1.00 96.25 91 ASP A O 1
ATOM 712 N N . GLU A 1 92 ? 7.499 -6.787 -16.489 1.00 96.56 92 GLU A N 1
ATOM 713 C CA . GLU A 1 92 ? 7.910 -6.837 -17.894 1.00 96.56 92 GLU A CA 1
ATOM 714 C C . GLU A 1 92 ? 9.318 -7.415 -18.067 1.00 96.56 92 GLU A C 1
ATOM 716 O O . GLU A 1 92 ? 9.577 -8.166 -19.001 1.00 96.56 92 GLU A O 1
ATOM 721 N N . CYS A 1 93 ? 10.265 -7.040 -17.201 1.00 96.75 93 CYS A N 1
ATOM 722 C CA . CYS A 1 93 ? 11.675 -7.415 -17.375 1.00 96.75 93 CYS A CA 1
ATOM 723 C C . CYS A 1 93 ? 12.226 -8.346 -16.292 1.00 96.75 93 CYS A C 1
ATOM 725 O O . CYS A 1 93 ? 13.392 -8.729 -16.386 1.00 96.75 93 CYS A O 1
ATOM 727 N N . GLY A 1 94 ? 11.447 -8.647 -15.251 1.00 96.56 94 GLY A N 1
ATOM 728 C CA . GLY A 1 94 ? 11.810 -9.515 -14.126 1.00 96.56 94 GLY A CA 1
ATOM 729 C C . GLY A 1 94 ? 12.906 -8.978 -13.200 1.00 96.56 94 GLY A C 1
ATOM 730 O O . GLY A 1 94 ? 13.218 -9.604 -12.196 1.00 96.56 94 GLY A O 1
ATOM 731 N N . LYS A 1 95 ? 13.519 -7.831 -13.516 1.00 97.38 95 LYS A N 1
ATOM 732 C CA . LYS A 1 95 ? 14.622 -7.262 -12.728 1.00 97.38 95 LYS A CA 1
ATOM 733 C C . LYS A 1 95 ? 14.091 -6.531 -11.500 1.00 97.38 95 LYS A C 1
ATOM 735 O O . LYS A 1 95 ? 13.158 -5.739 -11.634 1.00 97.38 95 LYS A O 1
ATOM 740 N N . GLU A 1 96 ? 14.757 -6.725 -10.367 1.00 97.25 96 GLU A N 1
ATOM 741 C CA . GLU A 1 96 ? 14.526 -5.958 -9.141 1.00 97.25 96 GLU A CA 1
ATOM 742 C C . GLU A 1 96 ? 14.923 -4.496 -9.337 1.00 97.25 96 GLU A C 1
ATOM 744 O O . GLU A 1 96 ? 16.067 -4.181 -9.689 1.00 97.25 96 GLU A O 1
ATOM 749 N N . ARG A 1 97 ? 13.950 -3.601 -9.176 1.00 95.75 97 ARG A N 1
ATOM 750 C CA . ARG A 1 97 ? 14.086 -2.148 -9.337 1.00 95.75 97 ARG A CA 1
ATOM 751 C C . ARG A 1 97 ? 13.040 -1.445 -8.483 1.00 95.75 97 ARG A C 1
ATOM 753 O O . ARG A 1 97 ? 12.174 -2.091 -7.902 1.00 95.75 97 ARG A O 1
ATOM 760 N N . ASP A 1 98 ? 13.082 -0.123 -8.501 1.00 95.81 98 ASP A N 1
ATOM 761 C CA . ASP A 1 98 ? 11.951 0.677 -8.056 1.00 95.81 98 ASP A CA 1
ATOM 762 C C . ASP A 1 98 ? 10.821 0.536 -9.079 1.00 95.81 98 ASP A C 1
ATOM 764 O O . ASP A 1 98 ? 11.020 0.710 -10.294 1.00 95.81 98 ASP A O 1
ATOM 768 N N . VAL A 1 99 ? 9.648 0.154 -8.587 1.00 97.12 99 VAL A N 1
ATOM 769 C CA . VAL A 1 99 ? 8.465 -0.139 -9.396 1.00 97.12 99 VAL A CA 1
ATOM 770 C C . VAL A 1 99 ? 7.257 0.625 -8.881 1.00 97.12 99 VAL A C 1
ATOM 772 O O . VAL A 1 99 ? 7.129 0.891 -7.686 1.00 97.12 99 VAL A O 1
ATOM 775 N N . ILE A 1 100 ? 6.349 0.944 -9.797 1.00 96.69 100 ILE A N 1
ATOM 776 C CA . ILE A 1 100 ? 5.056 1.566 -9.510 1.00 96.69 100 ILE A CA 1
ATOM 777 C C . ILE A 1 100 ? 3.934 0.764 -10.173 1.00 96.69 100 ILE A C 1
ATOM 779 O O . ILE A 1 100 ? 4.185 -0.023 -11.090 1.00 96.69 100 ILE A O 1
ATOM 783 N N . CYS A 1 101 ? 2.693 0.977 -9.735 1.00 96.25 101 CYS A N 1
ATOM 784 C CA . CYS A 1 101 ? 1.530 0.468 -10.455 1.00 96.25 101 CYS A CA 1
ATOM 785 C C . CYS A 1 101 ? 1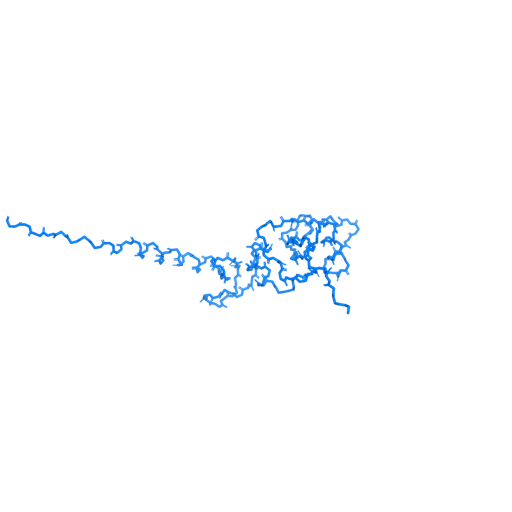.250 1.360 -11.675 1.00 96.25 101 CYS A C 1
ATOM 787 O O . CYS A 1 101 ? 0.914 2.535 -11.529 1.00 96.25 101 CYS A O 1
ATOM 789 N N . TYR A 1 102 ? 1.375 0.801 -12.876 1.00 94.31 102 TYR A N 1
ATOM 790 C CA . TYR A 1 102 ? 1.050 1.449 -14.144 1.00 94.31 102 TYR A CA 1
ATOM 791 C C . TYR A 1 102 ? 0.116 0.536 -14.940 1.00 94.31 102 TYR A C 1
ATOM 793 O O . TYR A 1 102 ? 0.440 -0.627 -15.172 1.00 94.31 102 TYR A O 1
ATOM 801 N N . ASN A 1 103 ? -1.070 1.030 -15.311 1.00 91.19 103 ASN A N 1
ATOM 802 C CA . ASN A 1 103 ? -2.110 0.245 -15.996 1.00 91.19 103 ASN A CA 1
ATOM 803 C C . ASN A 1 103 ? -2.439 -1.101 -15.306 1.00 91.19 103 ASN A C 1
ATOM 805 O O . ASN A 1 103 ? -2.701 -2.104 -15.964 1.00 91.19 103 ASN A O 1
ATOM 809 N N . GLY A 1 104 ? -2.408 -1.139 -13.966 1.00 91.62 104 GLY A N 1
ATOM 810 C CA . GLY A 1 104 ? -2.670 -2.352 -13.177 1.00 91.62 104 GLY A CA 1
ATOM 811 C C . GLY A 1 104 ? -1.505 -3.349 -13.113 1.00 91.62 104 GLY A C 1
ATOM 812 O O . GLY A 1 104 ? -1.661 -4.422 -12.535 1.00 91.62 104 GLY A O 1
ATOM 813 N N . ARG A 1 105 ? -0.344 -3.007 -13.682 1.00 94.62 105 ARG A N 1
ATOM 814 C CA . ARG A 1 105 ? 0.880 -3.818 -13.681 1.00 94.62 105 ARG A CA 1
ATOM 815 C C . ARG A 1 105 ? 1.954 -3.166 -12.822 1.00 94.62 105 ARG A C 1
ATOM 817 O O . ARG A 1 105 ? 2.009 -1.944 -12.713 1.00 94.62 105 ARG A O 1
ATOM 824 N N . VAL A 1 106 ? 2.845 -3.969 -12.254 1.00 96.88 106 VAL A N 1
ATOM 825 C CA . VAL A 1 106 ? 3.969 -3.493 -11.443 1.00 96.88 106 VAL A CA 1
ATOM 826 C C . VAL A 1 106 ? 5.192 -3.328 -12.335 1.00 96.88 106 VAL A C 1
ATOM 828 O O . VAL A 1 106 ? 5.863 -4.296 -12.693 1.00 96.88 106 VAL A O 1
ATOM 831 N N . LEU A 1 107 ? 5.470 -2.090 -12.743 1.00 97.31 107 LEU A N 1
ATOM 832 C CA . LEU A 1 107 ? 6.476 -1.784 -13.758 1.00 97.31 107 LEU A CA 1
ATOM 833 C C . LEU A 1 107 ? 7.552 -0.836 -13.237 1.00 97.31 107 LEU A C 1
ATOM 835 O O . LEU A 1 107 ? 7.286 0.094 -12.479 1.00 97.31 107 LEU A O 1
ATOM 839 N N . CYS A 1 108 ? 8.783 -1.041 -13.708 1.00 97.81 108 CYS A N 1
ATOM 840 C CA . CYS A 1 108 ? 9.867 -0.081 -13.520 1.00 97.81 108 CYS A CA 1
ATOM 841 C C . CYS A 1 108 ? 9.811 1.029 -14.578 1.00 97.81 108 CYS A C 1
ATOM 843 O O . CYS A 1 108 ? 9.326 0.818 -15.695 1.00 97.81 108 CYS A O 1
ATOM 845 N N . SER A 1 109 ? 10.405 2.183 -14.269 1.00 96.00 109 SER A N 1
ATOM 846 C CA . SER A 1 109 ? 10.421 3.371 -15.141 1.00 96.00 109 SER A CA 1
ATOM 847 C C . SER A 1 109 ? 10.852 3.082 -16.586 1.00 96.00 109 SER A C 1
ATOM 849 O O . SER A 1 109 ? 10.215 3.542 -17.529 1.00 96.00 109 SER A O 1
ATOM 851 N N . ARG A 1 110 ? 11.875 2.238 -16.785 1.00 96.19 110 ARG A N 1
ATOM 852 C CA . ARG A 1 110 ? 12.361 1.854 -18.126 1.00 96.19 110 ARG A CA 1
ATOM 853 C C . ARG A 1 110 ? 11.342 1.064 -18.949 1.00 96.19 110 ARG A C 1
ATOM 855 O O . ARG A 1 110 ? 11.389 1.114 -20.173 1.00 96.19 110 ARG A O 1
ATOM 862 N N . CYS A 1 111 ? 10.498 0.260 -18.307 1.00 96.62 111 CYS A N 1
ATOM 863 C CA . CYS A 1 111 ? 9.479 -0.520 -19.014 1.00 96.62 111 CYS A CA 1
ATOM 864 C C . CYS A 1 111 ? 8.249 0.337 -19.308 1.00 96.62 111 CYS A C 1
ATOM 866 O O . CYS A 1 111 ? 7.711 0.242 -20.405 1.00 96.62 111 CYS A O 1
ATOM 868 N N . ILE A 1 112 ? 7.899 1.243 -18.392 1.00 95.69 112 ILE A N 1
ATOM 869 C CA . ILE A 1 112 ? 6.853 2.250 -18.605 1.00 95.69 112 ILE A CA 1
ATOM 870 C C . ILE A 1 112 ? 7.194 3.126 -19.817 1.00 95.69 112 ILE A C 1
ATOM 872 O O . ILE A 1 112 ? 6.380 3.271 -20.721 1.00 95.69 112 ILE A O 1
ATOM 876 N N . GLU A 1 113 ? 8.425 3.637 -19.907 1.00 94.38 113 GLU A N 1
ATOM 877 C CA . GLU A 1 113 ? 8.861 4.452 -21.051 1.00 94.38 113 GLU A CA 1
ATOM 878 C C . GLU A 1 113 ? 8.743 3.701 -22.391 1.00 94.38 113 GLU A C 1
ATOM 880 O O . GLU A 1 113 ? 8.348 4.275 -23.407 1.00 94.38 113 GLU A O 1
ATOM 885 N N . LYS A 1 114 ? 9.048 2.397 -22.408 1.00 92.75 114 LYS A N 1
ATOM 886 C CA . LYS A 1 114 ? 8.864 1.561 -23.605 1.00 92.75 114 LYS A CA 1
ATOM 887 C C . LYS A 1 114 ? 7.393 1.401 -23.974 1.00 92.75 114 LYS A C 1
ATOM 889 O O . LYS A 1 114 ? 7.083 1.385 -25.161 1.00 92.75 114 LYS A O 1
ATOM 894 N N . GLU A 1 115 ? 6.515 1.258 -22.985 1.00 89.94 115 GLU A N 1
ATOM 895 C CA . GLU A 1 115 ? 5.070 1.147 -23.193 1.00 89.94 115 GLU A CA 1
ATOM 896 C C . GLU A 1 115 ? 4.516 2.430 -23.825 1.00 89.94 115 GLU A C 1
ATOM 898 O O . GLU A 1 115 ? 3.880 2.352 -24.875 1.00 89.94 115 GLU A O 1
ATOM 903 N N . TYR A 1 116 ? 4.884 3.605 -23.302 1.00 87.00 116 TYR A N 1
ATOM 904 C CA . TYR A 1 116 ? 4.538 4.900 -23.907 1.00 87.00 116 TYR A CA 1
ATOM 905 C C . TYR A 1 116 ? 4.930 4.982 -25.389 1.00 87.00 116 TYR A C 1
ATOM 907 O O . TYR A 1 116 ? 4.092 5.272 -26.240 1.00 87.00 116 TYR A O 1
ATOM 915 N N . ARG A 1 117 ? 6.179 4.631 -25.728 1.00 85.62 117 ARG A N 1
ATOM 916 C CA . ARG A 1 117 ? 6.653 4.667 -27.125 1.00 85.62 117 ARG A CA 1
ATOM 917 C C . ARG A 1 117 ? 5.880 3.719 -28.053 1.00 85.62 117 ARG A C 1
ATOM 919 O O . ARG A 1 117 ? 5.750 4.010 -29.239 1.00 85.62 117 ARG A O 1
ATOM 926 N N . ARG A 1 118 ? 5.371 2.587 -27.546 1.00 79.94 118 ARG A N 1
ATOM 927 C CA . ARG A 1 118 ? 4.529 1.659 -28.329 1.00 79.94 118 ARG A CA 1
ATOM 928 C C . ARG A 1 118 ? 3.159 2.272 -28.640 1.00 79.94 118 ARG A C 1
ATOM 930 O O . ARG A 1 118 ? 2.658 2.098 -29.751 1.00 79.94 118 ARG A O 1
ATOM 937 N N . HIS A 1 119 ? 2.570 3.003 -27.696 1.00 71.56 119 HIS A N 1
ATOM 938 C CA . HIS A 1 119 ? 1.277 3.665 -27.893 1.00 71.56 119 HIS A CA 1
ATOM 939 C C . HIS A 1 119 ? 1.349 4.822 -28.900 1.00 71.56 119 HIS A C 1
ATOM 941 O O . HIS A 1 119 ? 0.471 4.934 -29.760 1.00 71.56 119 HIS A O 1
ATOM 947 N N . ASP A 1 120 ? 2.427 5.607 -28.882 1.00 71.25 120 ASP A N 1
ATOM 948 C CA . ASP A 1 120 ? 2.613 6.706 -29.840 1.00 71.25 120 ASP A CA 1
ATOM 949 C C . ASP A 1 120 ? 2.766 6.203 -31.286 1.00 71.25 120 ASP A C 1
ATOM 951 O O . ASP A 1 120 ? 2.205 6.781 -32.216 1.00 71.25 120 ASP A O 1
ATOM 955 N N . MET A 1 121 ? 3.452 5.073 -31.497 1.00 60.25 121 MET A N 1
ATOM 956 C CA . MET A 1 121 ? 3.593 4.479 -32.836 1.00 60.25 121 MET A CA 1
ATOM 957 C C . MET A 1 121 ? 2.299 3.841 -33.361 1.00 60.25 121 MET A C 1
ATOM 959 O O . MET A 1 121 ? 2.092 3.781 -34.571 1.00 60.25 121 MET A O 1
ATOM 963 N N . SER A 1 122 ? 1.412 3.401 -32.466 1.00 58.75 122 SER A N 1
ATOM 964 C CA . SER A 1 122 ? 0.119 2.798 -32.826 1.00 58.75 122 SER A CA 1
ATOM 965 C C . SER A 1 122 ? -0.912 3.832 -33.295 1.00 58.75 122 SER A C 1
ATOM 967 O O . SER A 1 122 ? -1.899 3.474 -33.930 1.00 58.75 122 SER A O 1
ATOM 969 N N . SER A 1 123 ? -0.677 5.111 -32.996 1.00 57.31 123 SER A N 1
ATOM 970 C CA . SER A 1 123 ? -1.583 6.219 -33.323 1.00 57.31 123 SER A CA 1
ATOM 971 C C . SER A 1 123 ? -1.247 6.900 -34.660 1.00 57.31 123 SER A C 1
ATOM 973 O O . SER A 1 123 ? -1.985 7.778 -35.096 1.00 57.31 123 SER A O 1
ATOM 975 N N . ASN A 1 124 ? -0.151 6.502 -35.323 1.00 52.38 124 ASN A N 1
ATOM 976 C CA . ASN A 1 124 ? 0.379 7.167 -36.521 1.00 52.38 124 ASN A CA 1
ATOM 977 C C . ASN A 1 124 ? 0.287 6.319 -37.811 1.00 52.38 124 ASN A C 1
ATOM 979 O O . ASN A 1 124 ? 0.889 6.661 -38.824 1.00 52.38 124 ASN A O 1
ATOM 983 N N . SER A 1 125 ? -0.456 5.207 -37.797 1.00 53.97 125 SER A N 1
ATOM 984 C CA . SER A 1 125 ? -0.688 4.333 -38.963 1.00 53.97 125 SER A CA 1
ATOM 985 C C . SER A 1 125 ? -1.963 4.678 -39.753 1.00 53.97 125 SER A C 1
ATOM 987 O O . SER A 1 125 ? -2.493 3.840 -40.483 1.00 53.97 125 SER A O 1
ATOM 989 N N . GLY A 1 126 ? -2.450 5.921 -39.650 1.00 50.09 126 GLY A N 1
ATOM 990 C CA . GLY A 1 126 ? -3.491 6.457 -40.528 1.00 50.09 126 GLY A CA 1
ATOM 991 C C . GLY A 1 126 ? -2.957 6.627 -41.953 1.00 50.09 126 GLY A C 1
ATOM 992 O O . GLY A 1 126 ? -2.196 7.544 -42.244 1.00 50.09 126 GLY A O 1
ATOM 993 N N . SER A 1 127 ? -3.346 5.710 -42.830 1.00 51.97 127 SER A N 1
ATOM 994 C CA . SER A 1 127 ? -3.028 5.646 -44.255 1.00 51.97 127 SER A CA 1
ATOM 995 C C . SER A 1 127 ? -3.413 6.926 -45.007 1.00 51.97 127 SER A C 1
ATOM 997 O O . SER A 1 127 ? -4.596 7.205 -45.196 1.00 51.97 127 SER A O 1
ATOM 999 N N . VAL A 1 128 ? -2.420 7.662 -45.509 1.00 52.91 128 VAL A N 1
ATOM 1000 C CA . VAL A 1 128 ? -2.615 8.666 -46.564 1.00 52.91 128 VAL A CA 1
ATOM 1001 C C . VAL A 1 128 ? -2.548 7.950 -47.915 1.00 52.91 128 VAL A C 1
ATOM 1003 O O . VAL A 1 128 ? -1.479 7.795 -48.501 1.00 52.91 128 VAL A O 1
ATOM 1006 N N . THR A 1 129 ? -3.688 7.477 -48.412 1.00 54.22 129 THR A N 1
ATOM 1007 C CA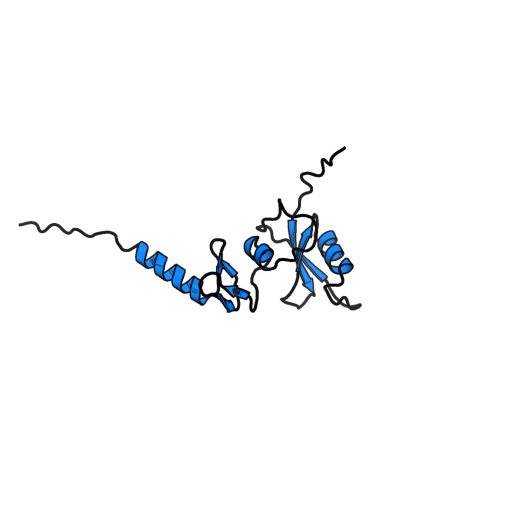 . THR A 1 129 ? -3.873 7.189 -49.842 1.00 54.22 129 THR A CA 1
ATOM 1008 C C . THR A 1 129 ? -4.137 8.513 -50.552 1.00 54.22 129 THR A C 1
ATOM 1010 O O . THR A 1 129 ? -5.260 9.005 -50.556 1.00 54.22 129 THR A O 1
ATOM 1013 N N . LEU A 1 130 ? -3.089 9.118 -51.115 1.00 52.44 130 LEU A N 1
ATOM 1014 C CA . LEU A 1 130 ? -3.230 10.198 -52.091 1.00 52.44 130 LEU A CA 1
ATOM 1015 C C . LEU A 1 130 ? -3.394 9.561 -53.472 1.00 52.44 130 LEU A C 1
ATOM 1017 O O . LEU A 1 130 ? -2.444 9.017 -54.038 1.00 52.44 130 LEU A O 1
ATOM 1021 N N . GLU A 1 131 ? -4.625 9.595 -53.971 1.00 54.69 131 GLU A N 1
ATOM 1022 C CA . GLU A 1 131 ? -4.975 9.227 -55.338 1.00 54.69 131 GLU A CA 1
ATOM 1023 C C . GLU A 1 131 ? -4.246 10.157 -56.323 1.00 54.69 131 GLU A C 1
ATOM 1025 O O . GLU A 1 131 ? -4.293 11.383 -56.206 1.00 54.69 131 GLU A O 1
ATOM 1030 N N . ARG A 1 132 ? -3.526 9.563 -57.281 1.00 51.94 132 ARG A N 1
ATOM 1031 C CA . ARG A 1 132 ? -2.985 10.262 -58.452 1.00 51.94 132 ARG A CA 1
ATOM 1032 C C . ARG A 1 132 ? -4.153 10.562 -59.391 1.00 51.94 132 ARG A C 1
ATOM 1034 O O . ARG A 1 132 ? -4.727 9.626 -59.933 1.00 51.94 132 ARG A O 1
ATOM 1041 N N . GLY A 1 133 ? -4.489 11.839 -59.551 1.00 57.75 133 GLY A N 1
ATOM 1042 C CA . GLY A 1 133 ? -5.351 12.320 -60.631 1.00 57.75 133 GLY A CA 1
ATOM 1043 C C . GLY A 1 133 ? -4.526 12.598 -61.887 1.00 57.75 133 GLY A C 1
ATOM 1044 O O . GLY A 1 133 ? -3.458 13.209 -61.784 1.00 57.75 133 GLY A O 1
ATOM 1045 N N . ASP A 1 134 ? -5.024 12.090 -63.014 1.00 57.22 134 ASP A N 1
ATOM 1046 C CA . ASP A 1 134 ? -4.553 12.306 -64.390 1.00 57.22 134 ASP A CA 1
ATOM 1047 C C . ASP A 1 134 ? -4.690 13.762 -64.873 1.00 57.22 134 ASP A C 1
ATOM 1049 O O . ASP A 1 134 ? -5.632 14.463 -64.428 1.00 57.22 134 ASP A O 1
#

pLDDT: mean 85.32, std 16.35, range [42.38, 97.81]